Protein AF-A0A2V2UU53-F1 (afdb_monomer_lite)

Foldseek 3Di:
DDDDDDPDDDDDDDDDPDCCDPVSCLLVDVPDDQQADPDFDPLCVVLRVVLSVLVNVLSVVSNPDPCNVDPLNVVLSVVLVVLSVVLSVLRVVLSVCVVVVPPCNVVSSVVSVVSSVVSVVVNVVSVVVSVVVVVVCVVVVPPPDPCVVCQDVVNVVVDDDPDPPPDPPPPVVPPVPPPPD

Organism: Trypanosoma cruzi (NCBI:txid5693)

InterPro domains:
  IPR049448 ACAD9/ACADV-like, C-terminal domain [PF21343] (75-130)

pLDDT: mean 75.11, std 20.14, range [32.97, 96.31]

Structure (mmCIF, N/CA/C/O backbone):
data_AF-A0A2V2UU53-F1
#
_entry.id   AF-A0A2V2UU53-F1
#
loop_
_atom_site.group_PDB
_atom_site.id
_atom_site.type_symbol
_atom_site.label_atom_id
_atom_site.label_alt_id
_atom_site.label_comp_id
_atom_site.label_asym_id
_atom_site.label_entity_id
_atom_site.label_seq_id
_atom_site.pdbx_PDB_ins_code
_atom_site.Cartn_x
_atom_site.Cartn_y
_atom_site.Cartn_z
_atom_site.occupancy
_atom_site.B_iso_or_equiv
_atom_site.auth_seq_id
_atom_site.auth_comp_id
_atom_site.auth_asym_id
_atom_site.auth_atom_id
_atom_site.pdbx_PDB_model_num
ATOM 1 N N . MET A 1 1 ? 54.853 -18.417 -18.902 1.00 41.69 1 MET A N 1
ATOM 2 C CA . MET A 1 1 ? 54.800 -18.309 -17.431 1.00 41.69 1 MET A CA 1
ATOM 3 C C . MET A 1 1 ? 53.364 -18.024 -17.033 1.00 41.69 1 MET A C 1
ATOM 5 O O . MET A 1 1 ? 52.776 -17.090 -17.559 1.00 41.69 1 MET A O 1
ATOM 9 N N . ARG A 1 2 ? 52.781 -18.912 -16.225 1.00 42.16 2 ARG A N 1
ATOM 10 C CA . ARG A 1 2 ? 51.405 -18.853 -15.723 1.00 42.16 2 ARG A CA 1
ATOM 11 C C . ARG A 1 2 ? 51.424 -18.160 -14.366 1.00 42.16 2 ARG A C 1
ATOM 13 O O . ARG A 1 2 ? 52.177 -18.621 -13.519 1.00 42.16 2 ARG A O 1
ATOM 20 N N . HIS A 1 3 ? 50.537 -17.198 -14.132 1.00 41.31 3 HIS A N 1
ATOM 21 C CA . HIS A 1 3 ? 50.052 -16.903 -12.783 1.00 41.31 3 HIS A CA 1
ATOM 22 C C . HIS A 1 3 ? 48.532 -16.735 -12.829 1.00 41.31 3 HIS A C 1
ATOM 24 O O . HIS A 1 3 ? 47.998 -15.667 -13.100 1.00 41.31 3 HIS A O 1
ATOM 30 N N . PHE A 1 4 ? 47.864 -17.871 -12.625 1.00 43.47 4 PHE A N 1
ATOM 31 C CA . PHE A 1 4 ? 46.511 -17.974 -12.095 1.00 43.47 4 PHE A CA 1
ATOM 32 C C . PHE A 1 4 ? 46.582 -17.575 -10.615 1.00 43.47 4 PHE A C 1
ATOM 34 O O . PHE A 1 4 ? 47.332 -18.195 -9.861 1.00 43.47 4 PHE A O 1
ATOM 41 N N . THR A 1 5 ? 45.819 -16.576 -10.191 1.00 52.97 5 THR A N 1
ATOM 42 C CA . THR A 1 5 ? 45.565 -16.298 -8.772 1.00 52.97 5 THR A CA 1
ATOM 43 C C . THR A 1 5 ? 44.199 -16.879 -8.399 1.00 52.97 5 THR A C 1
ATOM 45 O O . THR A 1 5 ? 43.198 -16.501 -9.008 1.00 52.97 5 THR A O 1
ATOM 48 N N . PRO A 1 6 ? 44.118 -17.817 -7.438 1.00 53.81 6 PRO A N 1
ATOM 49 C CA . PRO A 1 6 ? 42.849 -18.379 -7.009 1.00 53.81 6 PRO A CA 1
ATOM 50 C C . PRO A 1 6 ? 42.209 -17.458 -5.966 1.00 53.81 6 PRO A C 1
ATOM 52 O O . PRO A 1 6 ? 42.793 -17.181 -4.920 1.00 53.81 6 PRO A O 1
ATOM 55 N N . LEU A 1 7 ? 40.985 -17.007 -6.231 1.00 49.09 7 LEU A N 1
ATOM 56 C CA . LEU A 1 7 ? 40.089 -16.511 -5.192 1.00 49.09 7 LEU A CA 1
ATOM 57 C C . LEU A 1 7 ? 39.381 -17.717 -4.575 1.00 49.09 7 LEU A C 1
ATOM 59 O O . LEU A 1 7 ? 38.366 -18.170 -5.100 1.00 49.09 7 LEU A O 1
ATOM 63 N N . LEU A 1 8 ? 39.906 -18.243 -3.465 1.00 47.25 8 LEU A N 1
ATOM 64 C CA . LEU A 1 8 ? 39.096 -19.075 -2.579 1.00 47.25 8 LEU A CA 1
ATOM 65 C C . LEU A 1 8 ? 39.553 -19.006 -1.114 1.00 47.25 8 LEU A C 1
ATOM 67 O O . LEU A 1 8 ? 40.643 -19.440 -0.769 1.00 47.25 8 LEU A O 1
ATOM 71 N N . MET A 1 9 ? 38.635 -18.465 -0.306 1.00 40.09 9 MET A N 1
ATOM 72 C CA . MET A 1 9 ? 38.350 -18.694 1.117 1.00 40.09 9 MET A CA 1
ATOM 73 C C . MET A 1 9 ? 39.485 -18.738 2.153 1.00 40.09 9 MET A C 1
ATOM 75 O O . MET A 1 9 ? 40.306 -19.645 2.165 1.00 40.09 9 MET A O 1
ATOM 79 N N . GLN A 1 10 ? 39.282 -17.974 3.232 1.00 40.12 10 GLN A N 1
ATOM 80 C CA . GLN A 1 10 ? 39.005 -18.631 4.515 1.00 40.12 10 GLN A CA 1
ATOM 81 C C . GLN A 1 10 ? 37.995 -17.842 5.372 1.00 40.12 10 GLN A C 1
ATOM 83 O O . GLN A 1 10 ? 37.948 -16.614 5.295 1.00 40.12 10 GLN A O 1
ATOM 88 N N . PRO A 1 11 ? 37.163 -18.550 6.160 1.00 51.88 11 PRO A N 1
ATOM 89 C CA . PRO A 1 11 ? 36.120 -17.990 7.005 1.00 51.88 11 PRO A CA 1
ATOM 90 C C . PRO A 1 11 ? 36.667 -17.701 8.406 1.00 51.88 11 PRO A C 1
ATOM 92 O O . PRO A 1 11 ? 37.380 -18.527 8.967 1.00 51.88 11 PRO A O 1
ATOM 95 N N . GLN A 1 12 ? 36.257 -16.594 9.023 1.00 39.84 12 GLN A N 1
ATOM 96 C CA . GLN A 1 12 ? 36.192 -16.529 10.482 1.00 39.84 12 GLN A CA 1
ATOM 97 C C . GLN A 1 12 ? 34.873 -15.909 10.926 1.00 39.84 12 GLN A C 1
ATOM 99 O O . GLN A 1 12 ? 34.667 -14.701 10.988 1.00 39.84 12 GLN A O 1
ATOM 104 N N . THR A 1 13 ? 33.965 -16.830 11.223 1.00 47.06 13 THR A N 1
ATOM 105 C CA . THR A 1 13 ? 32.919 -16.717 12.224 1.00 47.06 13 THR A CA 1
ATOM 106 C C . THR A 1 13 ? 33.476 -16.160 13.533 1.00 47.06 13 THR A C 1
ATOM 108 O O . THR A 1 13 ? 34.161 -16.861 14.271 1.00 47.06 13 THR A O 1
ATOM 111 N N . HIS A 1 14 ? 33.091 -14.933 13.854 1.00 32.97 14 HIS A N 1
ATOM 112 C CA . HIS A 1 14 ? 32.821 -14.525 15.227 1.00 32.97 14 HIS A CA 1
ATOM 113 C C . HIS A 1 14 ? 31.611 -13.588 15.198 1.00 32.97 14 HIS A C 1
ATOM 115 O O . HIS A 1 14 ? 31.727 -12.369 15.213 1.00 32.97 14 HIS A O 1
ATOM 121 N N . MET A 1 15 ? 30.420 -14.181 15.093 1.00 33.38 15 MET A N 1
ATOM 122 C CA . MET A 1 15 ? 29.181 -13.493 15.444 1.00 33.38 15 MET A CA 1
ATOM 123 C C . MET A 1 15 ? 28.958 -13.712 16.942 1.00 33.38 15 MET A C 1
ATOM 125 O O . MET A 1 15 ? 28.648 -14.842 17.329 1.00 33.38 15 MET A O 1
ATOM 129 N N . PRO A 1 16 ? 29.108 -12.697 17.810 1.00 38.75 16 PRO A N 1
ATOM 130 C CA . PRO A 1 16 ? 28.477 -12.767 19.113 1.00 38.75 16 PRO A CA 1
ATOM 131 C C . PRO A 1 16 ? 26.957 -12.738 18.904 1.00 38.75 16 PRO A C 1
ATOM 133 O O . PRO A 1 16 ? 26.431 -12.024 18.047 1.00 38.75 16 PRO A O 1
ATOM 136 N N . ALA A 1 17 ? 26.266 -13.585 19.661 1.00 41.47 17 ALA A N 1
ATOM 137 C CA . ALA A 1 17 ? 24.825 -13.763 19.641 1.00 41.47 17 ALA A CA 1
ATOM 138 C C . ALA A 1 17 ? 24.080 -12.418 19.709 1.00 41.47 17 ALA A C 1
ATOM 140 O O . ALA A 1 17 ? 24.214 -11.672 20.676 1.00 41.47 17 ALA A O 1
ATOM 141 N N . GLY A 1 18 ? 23.280 -12.130 18.679 1.00 43.62 18 GLY A N 1
ATOM 142 C CA . GLY A 1 18 ? 22.432 -10.939 18.644 1.00 43.62 18 GLY A CA 1
ATOM 143 C C . GLY A 1 18 ? 22.201 -10.346 17.258 1.00 43.62 18 GLY A C 1
ATOM 144 O O . GLY A 1 18 ? 22.115 -9.129 17.141 1.00 43.62 18 GLY A O 1
ATOM 145 N N . VAL A 1 19 ? 22.094 -11.154 16.197 1.00 42.22 19 VAL A N 1
ATOM 146 C CA . VAL A 1 19 ? 21.681 -10.644 14.878 1.00 42.22 19 VAL A CA 1
ATOM 147 C C . VAL A 1 19 ? 20.175 -10.373 14.908 1.00 42.22 19 VAL A C 1
ATOM 149 O O . VAL A 1 19 ? 19.362 -11.129 14.383 1.00 42.22 19 VAL A O 1
ATOM 152 N N . GLN A 1 20 ? 19.785 -9.268 15.537 1.00 48.34 20 GLN A N 1
ATOM 153 C CA . GLN A 1 20 ? 18.582 -8.568 15.117 1.00 48.34 20 GLN A CA 1
ATOM 154 C C . GLN A 1 20 ? 18.918 -7.968 13.752 1.00 48.34 20 GLN A C 1
ATOM 156 O O . GLN A 1 20 ? 19.675 -7.005 13.659 1.00 48.34 20 GLN A O 1
ATOM 161 N N . GLY A 1 21 ? 18.435 -8.599 12.679 1.00 47.59 21 GLY A N 1
ATOM 162 C CA . GLY A 1 21 ? 18.700 -8.141 11.316 1.00 47.59 21 GLY A CA 1
ATOM 163 C C . GLY A 1 21 ? 18.315 -6.665 11.110 1.00 47.59 21 GLY A C 1
ATOM 164 O O . GLY A 1 21 ? 17.542 -6.114 11.896 1.00 47.59 21 GLY A O 1
ATOM 165 N N . PRO A 1 22 ? 18.780 -6.013 10.030 1.00 57.03 22 PRO A N 1
ATOM 166 C CA . PRO A 1 22 ? 18.468 -4.608 9.742 1.00 57.03 22 PRO A CA 1
ATOM 167 C C . PRO A 1 22 ? 16.962 -4.309 9.787 1.00 57.03 22 PRO A C 1
ATOM 169 O O . PRO A 1 22 ? 16.538 -3.260 10.263 1.00 57.03 22 PRO A O 1
ATOM 172 N N . LEU A 1 23 ? 16.149 -5.285 9.371 1.00 55.72 23 LEU A N 1
ATOM 173 C CA . LEU A 1 23 ? 14.691 -5.233 9.408 1.00 55.72 23 LEU A CA 1
ATOM 174 C C . LEU A 1 23 ? 14.132 -5.327 10.839 1.00 55.72 23 LEU A C 1
ATOM 176 O O . LEU A 1 23 ? 13.176 -4.634 11.167 1.00 55.72 23 LEU A O 1
ATOM 180 N N . ALA A 1 24 ? 14.761 -6.111 11.718 1.00 54.34 24 ALA A N 1
ATOM 181 C CA . ALA A 1 24 ? 14.425 -6.144 13.138 1.00 54.34 24 ALA A CA 1
ATOM 182 C C . ALA A 1 24 ? 14.804 -4.825 13.828 1.00 54.34 24 ALA A C 1
ATOM 184 O O . ALA A 1 24 ? 13.994 -4.305 14.580 1.00 54.34 24 ALA A O 1
ATOM 185 N N . SER A 1 25 ? 15.955 -4.224 13.505 1.00 53.97 25 SER A N 1
ATOM 186 C CA . SER A 1 25 ? 16.343 -2.889 13.999 1.00 53.97 25 SER A CA 1
ATOM 187 C C . SER A 1 25 ? 15.371 -1.787 13.534 1.00 53.97 25 SER A C 1
ATOM 189 O O . SER A 1 25 ? 14.947 -0.949 14.332 1.00 53.97 25 SER A O 1
ATOM 191 N N . LEU A 1 26 ? 14.909 -1.844 12.277 1.00 58.97 26 LEU A N 1
ATOM 192 C CA . LEU A 1 26 ? 13.847 -0.972 11.749 1.00 58.97 26 LEU A CA 1
ATOM 193 C C . LEU A 1 26 ? 12.488 -1.206 12.428 1.00 58.97 26 LEU A C 1
ATOM 195 O O . LEU A 1 26 ? 11.754 -0.253 12.668 1.00 58.97 26 LEU A O 1
ATOM 199 N N . LEU A 1 27 ? 12.138 -2.444 12.778 1.00 57.06 27 LEU A N 1
ATOM 200 C CA . LEU A 1 27 ? 10.886 -2.761 13.480 1.00 57.06 27 LEU A CA 1
ATOM 201 C C . LEU A 1 27 ? 10.945 -2.489 14.996 1.00 57.06 27 LEU A C 1
ATOM 203 O O . LEU A 1 27 ? 9.903 -2.247 15.610 1.00 57.06 27 LEU A O 1
ATOM 207 N N . LEU A 1 28 ? 12.138 -2.502 15.598 1.00 55.25 28 LEU A N 1
ATOM 208 C CA . LEU A 1 28 ? 12.378 -2.360 17.042 1.00 55.25 28 LEU A CA 1
ATOM 209 C C . LEU A 1 28 ? 12.758 -0.934 17.476 1.00 55.25 28 LEU A C 1
ATOM 211 O O . LEU A 1 28 ? 13.091 -0.719 18.637 1.00 55.25 28 LEU A O 1
ATOM 215 N N . GLY A 1 29 ? 12.638 0.058 16.589 1.00 48.28 29 GLY A N 1
ATOM 216 C CA . GLY A 1 29 ? 12.775 1.470 16.961 1.00 48.28 29 GLY A CA 1
ATOM 217 C C . GLY A 1 29 ? 14.169 2.064 16.761 1.00 48.28 29 GLY A C 1
ATOM 218 O O . GLY A 1 29 ? 14.502 3.063 17.398 1.00 48.28 29 GLY A O 1
ATOM 219 N N . GLY A 1 30 ? 14.971 1.509 15.847 1.00 50.91 30 GLY A N 1
ATOM 220 C CA . GLY A 1 30 ? 16.138 2.197 15.305 1.00 50.91 30 GLY A CA 1
ATOM 221 C C . GLY A 1 30 ? 15.714 3.517 14.657 1.00 50.91 30 GLY A C 1
ATOM 222 O O . GLY A 1 30 ? 15.089 3.540 13.596 1.00 50.91 30 GLY A O 1
ATOM 223 N N . LYS A 1 31 ? 16.019 4.633 15.325 1.00 47.38 31 LYS A N 1
ATOM 224 C CA . LYS A 1 31 ? 15.796 5.999 14.839 1.00 47.38 31 LYS A CA 1
ATOM 225 C C . LYS A 1 31 ? 16.534 6.168 13.500 1.00 47.38 31 LYS A C 1
ATOM 227 O O . LYS A 1 31 ? 17.749 6.315 13.490 1.00 47.38 31 LYS A O 1
ATOM 232 N N . GLY A 1 32 ? 15.807 6.155 12.382 1.00 50.06 32 GLY A N 1
ATOM 233 C CA . GLY A 1 32 ? 16.325 6.636 11.095 1.00 50.06 32 GLY A CA 1
ATOM 234 C C . GLY A 1 32 ? 16.850 5.592 10.105 1.00 50.06 32 GLY A C 1
ATOM 235 O O . GLY A 1 32 ? 17.776 5.893 9.359 1.00 50.06 32 GLY A O 1
ATOM 236 N N . GLY A 1 33 ? 16.262 4.396 10.033 1.00 56.00 33 GLY A N 1
ATOM 237 C CA . GLY A 1 33 ? 16.462 3.549 8.854 1.00 56.00 33 GLY A CA 1
ATOM 238 C C . GLY A 1 33 ? 15.811 4.193 7.627 1.00 56.00 33 GLY A C 1
ATOM 239 O O . GLY A 1 33 ? 14.589 4.166 7.507 1.00 56.00 33 GLY A O 1
ATOM 240 N N . ASN A 1 34 ? 16.604 4.798 6.738 1.00 65.69 34 ASN A N 1
ATOM 241 C CA . ASN A 1 34 ? 16.100 5.235 5.439 1.00 65.69 34 ASN A CA 1
ATOM 242 C C . ASN A 1 34 ? 15.774 3.981 4.616 1.00 65.69 34 ASN A C 1
ATOM 244 O O . ASN A 1 34 ? 16.647 3.136 4.410 1.00 65.69 34 ASN A O 1
ATOM 248 N N . VAL A 1 35 ? 14.518 3.827 4.198 1.00 74.19 35 VAL A N 1
ATOM 249 C CA . VAL A 1 35 ? 14.134 2.732 3.306 1.00 74.19 35 VAL A CA 1
ATOM 250 C C . VAL A 1 35 ? 14.557 3.148 1.908 1.00 74.19 35 VAL A C 1
ATOM 252 O O . VAL A 1 35 ? 14.084 4.159 1.411 1.00 74.19 35 VAL A O 1
ATOM 255 N N . ASN A 1 36 ? 15.458 2.384 1.302 1.00 80.56 36 ASN A N 1
ATOM 256 C CA . ASN A 1 36 ? 15.929 2.625 -0.054 1.00 80.56 36 ASN A CA 1
ATOM 257 C C . ASN A 1 36 ? 15.845 1.318 -0.842 1.00 80.56 36 ASN A C 1
ATOM 259 O O . ASN A 1 36 ? 16.354 0.287 -0.391 1.00 80.56 36 ASN A O 1
ATOM 263 N N . LEU A 1 37 ? 15.194 1.353 -1.998 1.00 80.19 37 LEU A N 1
ATOM 264 C CA . LEU A 1 37 ? 15.196 0.256 -2.951 1.00 80.19 37 LEU A CA 1
ATOM 265 C C . LEU A 1 37 ? 16.560 0.240 -3.638 1.00 80.19 37 LEU A C 1
ATOM 267 O O . LEU A 1 37 ? 17.026 1.236 -4.187 1.00 80.19 37 LEU A O 1
ATOM 271 N N . ALA A 1 38 ? 17.230 -0.908 -3.606 1.00 78.00 38 ALA A N 1
ATOM 272 C CA . ALA A 1 38 ? 18.524 -1.049 -4.254 1.00 78.00 38 ALA A CA 1
ATOM 273 C C . ALA A 1 38 ? 18.373 -0.864 -5.773 1.00 78.00 38 ALA A C 1
ATOM 275 O O . ALA A 1 38 ? 17.687 -1.656 -6.415 1.00 78.00 38 ALA A O 1
ATOM 276 N N . ALA A 1 39 ? 19.021 0.174 -6.310 1.00 71.25 39 ALA A N 1
ATOM 277 C CA . ALA A 1 39 ? 19.259 0.427 -7.734 1.00 71.25 39 ALA A CA 1
ATOM 278 C C . ALA A 1 39 ? 18.041 0.267 -8.681 1.00 71.25 39 ALA A C 1
ATOM 280 O O . ALA A 1 39 ? 18.090 -0.546 -9.606 1.00 71.25 39 ALA A O 1
ATOM 281 N N . PRO A 1 40 ? 16.956 1.051 -8.521 1.00 82.12 40 PRO A N 1
ATOM 282 C CA . PRO A 1 40 ? 15.906 1.119 -9.536 1.00 82.12 40 PRO A CA 1
ATOM 283 C C . PRO A 1 40 ? 16.438 1.749 -10.836 1.00 82.12 40 PRO A C 1
ATOM 285 O O . PRO A 1 40 ? 17.228 2.698 -10.794 1.00 82.12 40 PRO A O 1
ATOM 288 N N . HIS A 1 41 ? 15.962 1.273 -11.995 1.00 89.75 41 HIS A N 1
ATOM 289 C CA . HIS A 1 41 ? 16.276 1.891 -13.292 1.00 89.75 41 HIS A CA 1
ATOM 290 C C . HIS A 1 41 ? 15.902 3.387 -13.290 1.00 89.75 41 HIS A C 1
ATOM 292 O O . HIS A 1 41 ? 14.923 3.783 -12.650 1.00 89.75 41 HIS A O 1
ATOM 298 N N . ALA A 1 42 ? 16.633 4.232 -14.033 1.00 88.31 42 ALA A N 1
ATOM 299 C CA . ALA A 1 42 ? 16.448 5.691 -14.027 1.00 88.31 42 ALA A CA 1
ATOM 300 C C . ALA A 1 42 ? 14.982 6.117 -14.257 1.00 88.31 42 ALA A C 1
ATOM 302 O O . ALA A 1 42 ? 14.458 6.972 -13.540 1.00 88.31 42 ALA A O 1
ATOM 303 N N . ASN A 1 43 ? 14.295 5.438 -15.179 1.00 88.81 43 ASN A N 1
ATOM 304 C CA . ASN A 1 43 ? 12.894 5.699 -15.537 1.00 88.81 43 ASN A CA 1
ATOM 305 C C . ASN A 1 43 ? 11.874 5.298 -14.451 1.00 88.81 43 ASN A C 1
ATOM 307 O O . ASN A 1 43 ? 10.705 5.680 -14.529 1.00 88.81 43 ASN A O 1
ATOM 311 N N . LEU A 1 44 ? 12.290 4.526 -13.443 1.00 90.44 44 LEU A N 1
ATOM 312 C CA . LEU A 1 44 ? 11.452 4.045 -12.340 1.00 90.44 44 LEU A CA 1
ATOM 313 C C . LEU A 1 44 ? 11.756 4.743 -11.008 1.00 90.44 44 LEU A C 1
ATOM 315 O O . LEU A 1 44 ? 11.101 4.456 -10.009 1.00 90.44 44 LEU A O 1
ATOM 319 N N . ARG A 1 45 ? 12.703 5.693 -10.977 1.00 89.44 45 ARG A N 1
ATOM 320 C CA . ARG A 1 45 ? 13.125 6.383 -9.744 1.00 89.44 45 ARG A CA 1
ATOM 321 C C . ARG A 1 45 ? 11.976 7.051 -8.997 1.00 89.44 45 ARG A C 1
ATOM 323 O O . ARG A 1 45 ? 11.934 6.995 -7.775 1.00 89.44 45 ARG A O 1
ATOM 330 N N . VAL A 1 46 ? 11.040 7.662 -9.722 1.00 88.75 46 VAL A N 1
ATOM 331 C CA . VAL A 1 46 ? 9.873 8.319 -9.115 1.00 88.75 46 VAL A CA 1
ATOM 332 C C . VAL A 1 46 ? 8.971 7.287 -8.435 1.00 88.75 46 VAL A C 1
ATOM 334 O O . VAL A 1 46 ? 8.626 7.447 -7.267 1.00 88.75 46 VAL A O 1
ATOM 337 N N . SER A 1 47 ? 8.642 6.195 -9.130 1.00 90.56 47 SER A N 1
ATOM 338 C CA . SER A 1 47 ? 7.834 5.099 -8.581 1.00 90.56 47 SER A CA 1
ATOM 339 C C . SER A 1 47 ? 8.508 4.436 -7.376 1.00 90.56 47 SER A C 1
ATOM 341 O O . SER A 1 47 ? 7.840 4.160 -6.381 1.00 90.56 47 SER A O 1
ATOM 343 N N . ALA A 1 48 ? 9.828 4.239 -7.432 1.00 90.75 48 ALA A N 1
ATOM 344 C CA . ALA A 1 48 ? 10.614 3.700 -6.326 1.00 90.75 48 ALA A CA 1
ATOM 345 C C . ALA A 1 48 ? 10.593 4.623 -5.095 1.00 90.75 48 ALA A C 1
ATOM 347 O O . ALA A 1 48 ? 10.307 4.157 -3.996 1.00 90.75 48 ALA A O 1
ATOM 348 N N . ALA A 1 49 ? 10.778 5.935 -5.275 1.00 89.88 49 ALA A N 1
ATOM 349 C CA . ALA A 1 49 ? 10.741 6.899 -4.174 1.00 89.88 49 ALA A CA 1
ATOM 350 C C . ALA A 1 49 ? 9.369 6.950 -3.473 1.00 89.88 49 ALA A C 1
ATOM 352 O O . ALA A 1 49 ? 9.285 7.045 -2.246 1.00 89.88 49 ALA A O 1
ATOM 353 N N . PHE A 1 50 ? 8.271 6.856 -4.233 1.00 89.62 50 PHE A N 1
ATOM 354 C CA . PHE A 1 50 ? 6.935 6.735 -3.641 1.00 89.62 50 PHE A CA 1
ATOM 355 C C . PHE A 1 50 ? 6.778 5.434 -2.851 1.00 89.62 50 PHE A C 1
ATOM 357 O O . PHE A 1 50 ? 6.230 5.447 -1.749 1.00 89.62 50 PHE A O 1
ATOM 364 N N . LEU A 1 51 ? 7.296 4.324 -3.378 1.00 90.75 51 LEU A N 1
ATOM 365 C CA . LEU A 1 51 ? 7.231 3.029 -2.714 1.00 90.75 51 LEU A CA 1
ATOM 366 C C . LEU A 1 51 ? 8.038 3.006 -1.405 1.00 90.75 51 LEU A C 1
ATOM 368 O O . LEU A 1 51 ? 7.548 2.511 -0.394 1.00 90.75 51 LEU A O 1
ATOM 372 N N . GLU A 1 52 ? 9.230 3.600 -1.385 1.00 90.62 52 GLU A N 1
ATOM 373 C CA . GLU A 1 52 ? 10.052 3.775 -0.178 1.00 90.62 52 GLU A CA 1
ATOM 374 C C . GLU A 1 52 ? 9.322 4.571 0.905 1.00 90.62 52 GLU A C 1
ATOM 376 O O . GLU A 1 52 ? 9.275 4.157 2.068 1.00 90.62 52 GLU A O 1
ATOM 381 N N . LYS A 1 53 ? 8.687 5.683 0.514 1.00 89.69 53 LYS A N 1
ATOM 382 C CA . LYS A 1 53 ? 7.861 6.495 1.414 1.00 89.69 53 LYS A CA 1
ATOM 383 C C . LYS A 1 53 ? 6.693 5.688 1.983 1.00 89.69 53 LYS A C 1
ATOM 385 O O . LYS A 1 53 ? 6.418 5.781 3.180 1.00 89.69 53 LYS A O 1
ATOM 390 N N . ASP A 1 54 ? 6.032 4.881 1.157 1.00 89.88 54 ASP A N 1
ATOM 391 C CA . ASP A 1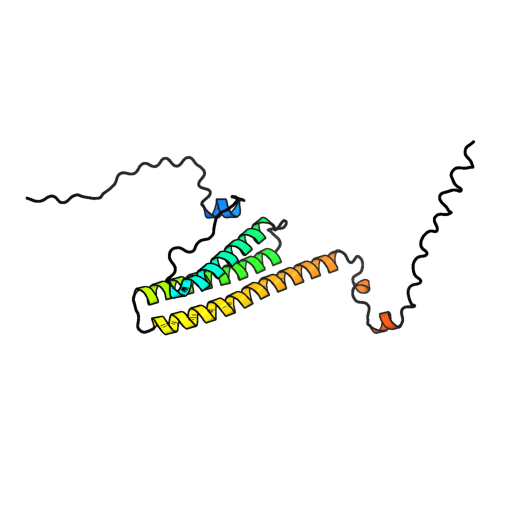 54 ? 4.910 4.043 1.583 1.00 89.88 54 ASP A CA 1
ATOM 392 C C . ASP A 1 54 ? 5.347 2.931 2.550 1.00 89.88 54 ASP A C 1
ATOM 394 O O . ASP A 1 54 ? 4.627 2.638 3.510 1.00 89.88 54 ASP A O 1
ATOM 398 N N . ILE A 1 55 ? 6.528 2.337 2.340 1.00 90.44 55 ILE A N 1
ATOM 399 C CA . ILE A 1 55 ? 7.121 1.359 3.264 1.00 90.44 55 ILE A CA 1
ATOM 400 C C . ILE A 1 55 ? 7.450 2.039 4.596 1.00 90.44 55 ILE A C 1
ATOM 402 O O . ILE A 1 55 ? 7.071 1.533 5.654 1.00 90.44 55 ILE A O 1
ATOM 406 N N . ALA A 1 56 ? 8.106 3.202 4.566 1.00 89.00 56 ALA A N 1
ATOM 407 C CA . ALA A 1 56 ? 8.435 3.957 5.773 1.00 89.00 56 ALA A CA 1
ATOM 408 C C . ALA A 1 56 ? 7.172 4.332 6.569 1.00 89.00 56 ALA A C 1
ATOM 410 O O . ALA A 1 56 ? 7.121 4.136 7.785 1.00 89.00 56 ALA A O 1
ATOM 411 N N . ALA A 1 57 ? 6.119 4.788 5.882 1.00 88.38 57 ALA A N 1
ATOM 412 C CA . ALA A 1 57 ? 4.834 5.106 6.497 1.00 88.38 57 ALA A CA 1
ATOM 413 C C . ALA A 1 57 ? 4.173 3.874 7.142 1.00 88.38 57 ALA A C 1
ATOM 415 O O . ALA A 1 57 ? 3.646 3.966 8.254 1.00 88.38 57 ALA A O 1
ATOM 416 N N . MET A 1 58 ? 4.227 2.708 6.488 1.00 89.81 58 MET A N 1
ATOM 417 C CA . MET A 1 58 ? 3.717 1.458 7.058 1.00 89.81 58 MET A CA 1
ATOM 418 C C . MET A 1 58 ? 4.488 1.061 8.321 1.00 89.81 58 MET A C 1
ATOM 420 O O . MET A 1 58 ? 3.876 0.771 9.350 1.00 89.81 58 MET A O 1
ATOM 424 N N . LEU A 1 59 ? 5.822 1.078 8.270 1.00 88.62 59 LEU A N 1
ATOM 425 C CA . LEU A 1 59 ? 6.670 0.730 9.412 1.00 88.62 59 LEU A CA 1
ATOM 426 C C . LEU A 1 59 ? 6.422 1.669 10.596 1.00 88.62 59 LEU A C 1
ATOM 428 O O . LEU A 1 59 ? 6.271 1.208 11.728 1.00 88.62 59 LEU A O 1
ATOM 432 N N . GLN A 1 60 ? 6.284 2.970 10.335 1.00 87.31 60 GLN A N 1
ATOM 433 C CA . GLN A 1 60 ? 5.934 3.952 11.356 1.00 87.31 60 GLN A CA 1
ATOM 434 C C . GLN A 1 60 ? 4.576 3.640 12.005 1.00 87.31 60 GLN A C 1
ATOM 436 O O . GLN A 1 60 ? 4.454 3.674 13.231 1.00 87.31 60 GLN A O 1
ATOM 441 N N . ARG A 1 61 ? 3.558 3.277 11.214 1.00 87.56 61 ARG A N 1
ATOM 442 C CA . ARG A 1 61 ? 2.238 2.878 11.736 1.00 87.56 61 ARG A CA 1
ATOM 443 C C . ARG A 1 61 ? 2.321 1.616 12.598 1.00 87.56 61 ARG A C 1
ATOM 445 O O . ARG A 1 61 ? 1.709 1.569 13.664 1.00 87.56 61 ARG A O 1
ATOM 452 N N . ILE A 1 62 ? 3.120 0.625 12.193 1.00 89.88 62 ILE A N 1
ATOM 453 C CA . ILE A 1 62 ? 3.362 -0.596 12.981 1.00 89.88 62 ILE A CA 1
ATOM 454 C C . ILE A 1 62 ? 4.011 -0.273 14.330 1.00 89.88 62 ILE A C 1
ATOM 456 O O . ILE A 1 62 ? 3.613 -0.821 15.362 1.00 89.88 62 ILE A O 1
ATOM 460 N N . GLN A 1 63 ? 4.978 0.643 14.345 1.00 86.88 63 GLN A N 1
ATOM 461 C CA . GLN A 1 63 ? 5.632 1.072 15.578 1.00 86.88 63 GLN A CA 1
ATOM 462 C C . GLN A 1 63 ? 4.672 1.809 16.521 1.00 86.88 63 GLN A C 1
ATOM 464 O O . GLN A 1 63 ? 4.673 1.537 17.720 1.00 86.88 63 GLN A O 1
ATOM 469 N N . GLN A 1 64 ? 3.839 2.709 15.988 1.00 87.50 64 GLN A N 1
ATOM 470 C CA . GLN A 1 64 ? 2.911 3.535 16.771 1.00 87.50 64 GLN A CA 1
ATOM 471 C C . GLN A 1 64 ? 1.693 2.761 17.305 1.00 87.50 64 GLN A C 1
ATOM 473 O O . GLN A 1 64 ? 1.043 3.204 18.258 1.00 87.50 64 GLN A O 1
ATOM 478 N N . GLN A 1 65 ? 1.368 1.606 16.720 1.00 87.62 65 GLN A N 1
ATOM 479 C CA . GLN A 1 65 ? 0.197 0.832 17.114 1.00 87.62 65 GLN A CA 1
ATOM 480 C C . GLN A 1 65 ? 0.385 0.154 18.479 1.00 87.62 65 GLN A C 1
ATOM 482 O O . GLN A 1 65 ? 1.185 -0.768 18.643 1.00 87.62 65 GLN A O 1
ATOM 487 N N . LYS A 1 66 ? -0.441 0.555 19.456 1.00 86.50 66 LYS A N 1
ATOM 488 C CA . LYS A 1 66 ? -0.423 0.002 20.824 1.00 86.50 66 LYS A CA 1
ATOM 489 C C . LYS A 1 66 ? -0.961 -1.432 20.902 1.00 86.50 66 LYS A C 1
ATOM 491 O O . LYS A 1 66 ? -0.411 -2.261 21.616 1.00 86.50 66 LYS A O 1
ATOM 496 N N . LYS A 1 67 ? -2.047 -1.734 20.179 1.00 87.19 67 LYS A N 1
ATOM 497 C CA . LYS A 1 67 ? -2.683 -3.064 20.153 1.00 87.19 67 LYS A CA 1
ATOM 498 C C . LYS A 1 67 ? -2.289 -3.811 18.881 1.00 87.19 67 LYS A C 1
ATOM 500 O O . LYS A 1 67 ? -3.050 -3.841 17.918 1.00 87.19 67 LYS A O 1
ATOM 505 N N . ARG A 1 68 ? -1.086 -4.391 18.874 1.00 83.69 68 ARG A N 1
ATOM 506 C CA . ARG A 1 68 ? -0.544 -5.114 17.705 1.00 83.69 68 ARG A CA 1
ATOM 507 C C . ARG A 1 68 ? -1.299 -6.404 17.371 1.00 83.69 68 ARG A C 1
ATOM 509 O O . ARG A 1 68 ? -1.283 -6.820 16.224 1.00 83.69 68 ARG A O 1
ATOM 516 N N . ALA A 1 69 ? -1.987 -6.992 18.349 1.00 88.69 69 ALA A N 1
ATOM 517 C CA . ALA A 1 69 ? -2.801 -8.195 18.175 1.00 88.69 69 ALA A CA 1
ATOM 518 C C . ALA A 1 69 ? -4.261 -7.910 17.762 1.00 88.69 69 ALA A C 1
ATOM 520 O O . ALA A 1 69 ? -5.067 -8.834 17.738 1.00 88.69 69 ALA A O 1
ATOM 521 N N . ASP A 1 70 ? -4.640 -6.655 17.476 1.00 89.56 70 ASP A N 1
ATOM 522 C CA . ASP A 1 70 ? -5.989 -6.354 16.974 1.00 89.56 70 ASP A CA 1
ATOM 523 C C . ASP A 1 70 ? -6.187 -6.989 15.583 1.00 89.56 70 ASP A C 1
ATOM 525 O O . ASP A 1 70 ? -5.470 -6.612 14.652 1.00 89.56 70 ASP A O 1
ATOM 529 N N . PRO A 1 71 ? -7.159 -7.903 15.398 1.00 90.44 71 PRO A N 1
ATOM 530 C CA . PRO A 1 71 ? -7.343 -8.610 14.133 1.00 90.44 71 PRO A CA 1
ATOM 531 C C . PRO A 1 71 ? -7.549 -7.691 12.923 1.00 90.44 71 PRO A C 1
ATOM 533 O O . PRO A 1 71 ? -7.050 -7.997 11.844 1.00 90.44 71 PRO A O 1
ATOM 536 N N . LEU A 1 72 ? -8.225 -6.542 13.082 1.00 91.06 72 LEU A N 1
ATOM 537 C CA . LEU A 1 72 ? -8.396 -5.603 11.958 1.00 91.06 72 LEU A CA 1
ATOM 538 C C . LEU A 1 72 ? -7.091 -4.937 11.571 1.00 91.06 72 LEU A C 1
ATOM 540 O O . LEU A 1 72 ? -6.840 -4.718 10.392 1.00 91.06 72 LEU A O 1
ATOM 544 N N . PHE A 1 73 ? -6.279 -4.599 12.569 1.00 92.88 73 PHE A N 1
ATOM 545 C CA . PHE A 1 73 ? -4.973 -4.017 12.323 1.00 92.88 73 PHE A CA 1
ATOM 546 C C . PHE A 1 73 ? -4.068 -5.022 11.609 1.00 92.88 73 PHE A C 1
ATOM 548 O O . PHE A 1 73 ? -3.457 -4.677 10.602 1.00 92.88 73 PHE A O 1
ATOM 555 N N . VAL A 1 74 ? -4.033 -6.272 12.083 1.00 93.81 74 VAL A N 1
ATOM 556 C CA . VAL A 1 74 ? -3.246 -7.343 11.455 1.00 93.81 74 VAL A CA 1
ATOM 557 C C . VAL A 1 74 ? -3.686 -7.562 10.008 1.00 93.81 74 VAL A C 1
ATOM 559 O O . VAL A 1 74 ? -2.841 -7.594 9.117 1.00 93.81 74 VAL A O 1
ATOM 562 N N . MET A 1 75 ? -4.995 -7.648 9.757 1.00 94.56 75 MET A N 1
ATOM 563 C CA . MET A 1 75 ? -5.537 -7.842 8.412 1.00 94.56 75 MET A CA 1
ATOM 564 C C . MET A 1 75 ? -5.192 -6.675 7.476 1.00 94.56 75 MET A C 1
ATOM 566 O O . MET A 1 75 ? -4.701 -6.904 6.373 1.00 94.56 75 MET A O 1
ATOM 570 N N . ALA A 1 76 ? -5.386 -5.433 7.927 1.00 94.88 76 ALA A N 1
ATOM 571 C CA . ALA A 1 76 ? -5.098 -4.247 7.127 1.00 94.88 76 ALA A CA 1
ATOM 572 C C . ALA A 1 76 ? -3.605 -4.125 6.791 1.00 94.88 76 ALA A C 1
ATOM 574 O O . ALA A 1 76 ? -3.246 -3.876 5.642 1.00 94.88 76 ALA A O 1
ATOM 575 N N . ILE A 1 77 ? -2.719 -4.354 7.766 1.00 95.06 77 ILE A N 1
ATOM 576 C CA . ILE A 1 77 ? -1.270 -4.326 7.531 1.00 95.06 77 ILE A CA 1
ATOM 577 C C . ILE A 1 77 ? -0.830 -5.472 6.618 1.00 95.06 77 ILE A C 1
ATOM 579 O O . ILE A 1 77 ? 0.019 -5.252 5.760 1.00 95.06 77 ILE A O 1
ATOM 583 N N . ALA A 1 78 ? -1.410 -6.668 6.746 1.00 95.25 78 ALA A N 1
ATOM 584 C CA . ALA A 1 78 ? -1.093 -7.787 5.860 1.00 95.25 78 ALA A CA 1
ATOM 585 C C . ALA A 1 78 ? -1.478 -7.490 4.401 1.00 95.25 78 ALA A C 1
ATOM 587 O O . ALA A 1 78 ? -0.669 -7.704 3.499 1.00 95.25 78 ALA A O 1
ATOM 588 N N . GLN A 1 79 ? -2.673 -6.939 4.166 1.00 95.56 79 GLN A N 1
ATOM 589 C CA . GLN A 1 79 ? -3.112 -6.517 2.831 1.00 95.56 79 GLN A CA 1
ATOM 590 C C . GLN A 1 79 ? -2.234 -5.388 2.276 1.00 95.56 79 GLN A C 1
ATOM 592 O O . GLN A 1 79 ? -1.804 -5.438 1.126 1.00 95.56 79 GLN A O 1
ATOM 597 N N . TYR A 1 80 ? -1.909 -4.397 3.108 1.00 96.06 80 TYR A N 1
ATOM 598 C CA . TYR A 1 80 ? -1.022 -3.302 2.723 1.00 96.06 80 TYR A CA 1
ATOM 599 C C . TYR A 1 80 ? 0.377 -3.815 2.348 1.00 96.06 80 TYR A C 1
ATOM 601 O O . TYR A 1 80 ? 0.938 -3.407 1.331 1.00 96.06 80 TYR A O 1
ATOM 609 N N . ALA A 1 81 ? 0.934 -4.737 3.136 1.00 94.62 81 ALA A N 1
ATOM 610 C CA . ALA A 1 81 ? 2.226 -5.355 2.863 1.00 94.62 81 ALA A CA 1
ATOM 611 C C . ALA A 1 81 ? 2.201 -6.173 1.565 1.00 94.62 81 ALA A C 1
ATOM 613 O O . ALA A 1 81 ? 3.145 -6.090 0.783 1.00 94.62 81 ALA A O 1
ATOM 614 N N . ALA A 1 82 ? 1.118 -6.906 1.294 1.00 96.31 82 ALA A N 1
ATOM 615 C CA . ALA A 1 82 ? 0.953 -7.634 0.037 1.00 96.31 82 ALA A CA 1
ATOM 616 C C . ALA A 1 82 ? 1.014 -6.693 -1.182 1.00 96.31 82 ALA A C 1
ATOM 618 O O . ALA A 1 82 ? 1.735 -6.976 -2.138 1.00 96.31 82 ALA A O 1
ATOM 619 N N . GLU A 1 83 ? 0.349 -5.535 -1.120 1.00 96.00 83 GLU A N 1
ATOM 620 C CA . GLU A 1 83 ? 0.427 -4.506 -2.169 1.00 96.00 83 GLU A CA 1
ATOM 621 C C . GLU A 1 83 ? 1.847 -3.928 -2.327 1.00 96.00 83 GLU A C 1
ATOM 623 O O . GLU A 1 83 ? 2.301 -3.689 -3.447 1.00 96.00 83 GLU A O 1
ATOM 628 N N . LEU A 1 84 ? 2.581 -3.721 -1.226 1.00 94.56 84 LEU A N 1
ATOM 629 C CA . LEU A 1 84 ? 3.976 -3.264 -1.280 1.00 94.56 84 LEU A CA 1
ATOM 630 C C . LEU A 1 84 ? 4.906 -4.295 -1.930 1.00 94.56 84 LEU A C 1
ATOM 632 O O . LEU A 1 84 ? 5.759 -3.923 -2.740 1.00 94.56 84 LEU A O 1
ATOM 636 N N . PHE A 1 85 ? 4.748 -5.580 -1.601 1.00 94.56 85 PHE A N 1
ATOM 637 C CA . PHE A 1 85 ? 5.539 -6.649 -2.210 1.00 94.56 85 PHE A CA 1
ATOM 638 C C . PHE A 1 85 ? 5.219 -6.807 -3.694 1.00 94.56 85 PHE A C 1
ATOM 640 O O . PHE A 1 85 ? 6.143 -6.929 -4.497 1.00 94.56 85 PHE A O 1
ATOM 647 N N . ALA A 1 86 ? 3.941 -6.726 -4.073 1.00 95.50 86 ALA A N 1
ATOM 648 C CA . ALA A 1 86 ? 3.533 -6.754 -5.473 1.00 95.50 86 ALA A CA 1
ATOM 649 C C . ALA A 1 86 ? 4.168 -5.599 -6.265 1.00 95.50 86 ALA A C 1
ATOM 651 O O . ALA A 1 86 ? 4.769 -5.829 -7.312 1.00 95.50 86 ALA A O 1
ATOM 652 N N . ASN A 1 87 ? 4.126 -4.372 -5.736 1.00 95.00 87 ASN A N 1
ATOM 653 C CA . ASN A 1 87 ? 4.784 -3.229 -6.373 1.00 95.00 87 ASN A CA 1
ATOM 654 C C . ASN A 1 87 ? 6.294 -3.394 -6.480 1.00 95.00 87 ASN A C 1
ATOM 656 O O . ASN A 1 87 ? 6.859 -3.157 -7.543 1.00 95.00 87 ASN A O 1
ATOM 660 N N . THR A 1 88 ? 6.944 -3.824 -5.400 1.00 93.94 88 THR A N 1
ATOM 661 C CA . THR A 1 88 ? 8.390 -4.069 -5.396 1.00 93.94 88 THR A CA 1
ATOM 662 C C . THR A 1 88 ? 8.770 -5.078 -6.481 1.00 93.94 88 THR A C 1
ATOM 664 O O . THR A 1 88 ? 9.699 -4.840 -7.250 1.00 93.94 88 THR A O 1
ATOM 667 N N . ALA A 1 89 ? 8.015 -6.173 -6.600 1.00 94.75 89 ALA A N 1
ATOM 668 C CA . ALA A 1 89 ? 8.254 -7.201 -7.607 1.00 94.75 89 ALA A CA 1
ATOM 669 C C . ALA A 1 89 ? 8.106 -6.664 -9.040 1.00 94.75 89 ALA A C 1
ATOM 671 O O . ALA A 1 89 ? 8.964 -6.928 -9.882 1.00 94.75 89 ALA A O 1
ATOM 672 N N . VAL A 1 90 ? 7.056 -5.883 -9.316 1.00 94.62 90 VAL A N 1
ATOM 673 C CA . VAL A 1 90 ? 6.839 -5.281 -10.642 1.00 94.62 90 VAL A CA 1
ATOM 674 C C . VAL A 1 90 ? 7.945 -4.273 -10.969 1.00 94.62 90 VAL A C 1
ATOM 676 O O . VAL A 1 90 ? 8.510 -4.331 -12.057 1.00 94.62 90 VAL A O 1
ATOM 679 N N . VAL A 1 91 ? 8.331 -3.413 -10.021 1.00 94.38 91 VAL A N 1
ATOM 680 C CA . VAL A 1 91 ? 9.427 -2.448 -10.208 1.00 94.38 91 VAL A CA 1
ATOM 681 C C . VAL A 1 91 ? 10.739 -3.155 -10.544 1.00 94.38 91 VAL A C 1
ATOM 683 O O . VAL A 1 91 ? 11.432 -2.731 -11.470 1.00 94.38 91 VAL A O 1
ATOM 686 N N . TYR A 1 92 ? 11.082 -4.242 -9.848 1.00 93.88 92 TYR A N 1
ATOM 687 C CA . TYR A 1 92 ? 12.321 -4.975 -10.120 1.00 93.88 92 TYR A CA 1
ATOM 688 C C . TYR A 1 92 ? 12.281 -5.770 -11.421 1.00 93.88 92 TYR A C 1
ATOM 690 O O . TYR A 1 92 ? 13.266 -5.767 -12.159 1.00 93.88 92 TYR A O 1
ATOM 698 N N . ARG A 1 93 ? 11.144 -6.387 -11.755 1.00 93.31 93 ARG A N 1
ATOM 699 C CA . ARG A 1 93 ? 10.962 -7.055 -13.050 1.00 93.31 93 ARG A CA 1
ATOM 700 C C . AR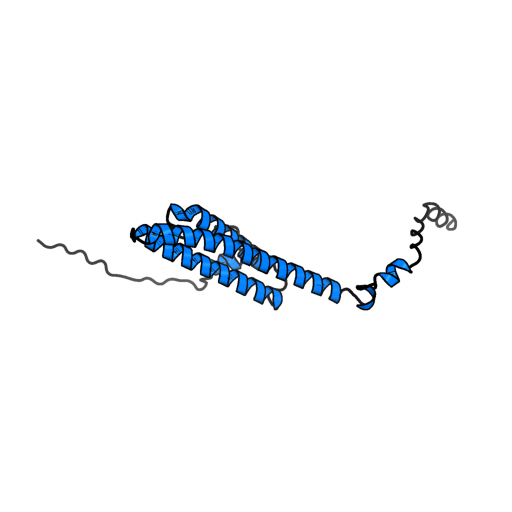G A 1 93 ? 11.164 -6.076 -14.205 1.00 93.31 93 ARG A C 1
ATOM 702 O O . ARG A 1 93 ? 11.894 -6.367 -15.145 1.00 93.31 93 ARG A O 1
ATOM 709 N N . THR A 1 94 ? 10.551 -4.904 -14.114 1.00 94.19 94 THR A N 1
ATOM 710 C CA . THR A 1 94 ? 10.643 -3.882 -15.157 1.00 94.19 94 THR A CA 1
ATOM 711 C C . THR A 1 94 ? 12.008 -3.206 -15.171 1.00 94.19 94 THR A C 1
ATOM 713 O O . THR A 1 94 ? 12.511 -2.873 -16.236 1.00 94.19 94 THR A O 1
ATOM 716 N N . THR A 1 95 ? 12.657 -3.059 -14.012 1.00 93.75 95 THR A N 1
ATOM 717 C CA . THR A 1 95 ? 14.062 -2.631 -13.934 1.00 93.75 95 THR A CA 1
ATOM 718 C C . THR A 1 95 ? 14.963 -3.586 -14.710 1.00 93.75 95 THR A C 1
ATOM 720 O O . THR A 1 95 ? 15.788 -3.117 -15.488 1.00 93.75 95 THR A O 1
ATOM 723 N N . ALA A 1 96 ? 14.786 -4.902 -14.552 1.00 91.88 96 ALA A N 1
ATOM 724 C CA . ALA A 1 96 ? 15.544 -5.888 -15.316 1.00 91.88 96 ALA A CA 1
ATOM 725 C C . ALA A 1 96 ? 15.277 -5.758 -16.824 1.00 91.88 96 ALA A C 1
ATOM 727 O O . ALA A 1 96 ? 16.228 -5.638 -17.589 1.00 91.88 96 ALA A O 1
ATOM 728 N N . SER A 1 97 ? 14.008 -5.675 -17.237 1.00 92.25 97 SER A N 1
ATOM 729 C CA . SER A 1 97 ? 13.642 -5.550 -18.657 1.00 92.25 97 SER A CA 1
ATOM 730 C C . SER A 1 97 ? 14.200 -4.278 -19.314 1.00 92.25 97 SER A C 1
ATOM 732 O O . SER A 1 97 ? 14.757 -4.325 -20.405 1.00 92.25 97 SER A O 1
ATOM 734 N N . LEU A 1 98 ? 14.150 -3.143 -18.606 1.00 91.81 98 LEU A N 1
ATOM 735 C CA . LEU A 1 98 ? 14.753 -1.882 -19.051 1.00 91.81 98 LEU A CA 1
ATOM 736 C C . LEU A 1 98 ? 16.284 -1.939 -19.109 1.00 91.81 98 LEU A C 1
ATOM 738 O O . LEU A 1 98 ? 16.878 -1.292 -19.960 1.00 91.81 98 LEU A O 1
ATOM 742 N N . THR A 1 99 ? 16.921 -2.697 -18.214 1.00 91.62 99 THR A N 1
ATOM 743 C CA . THR A 1 99 ? 18.387 -2.835 -18.174 1.00 91.62 99 THR A CA 1
ATOM 744 C C . THR A 1 99 ? 18.905 -3.752 -19.283 1.00 91.62 99 THR A C 1
ATOM 746 O O . THR A 1 99 ? 20.018 -3.560 -19.761 1.00 91.62 99 THR A O 1
ATOM 749 N N . HIS A 1 100 ? 18.110 -4.744 -19.686 1.00 91.25 100 HIS A N 1
ATOM 750 C CA . HIS A 1 100 ? 18.426 -5.652 -20.791 1.00 91.25 100 HIS A CA 1
ATOM 751 C C . HIS A 1 100 ? 17.971 -5.134 -22.162 1.00 91.25 100 HIS A C 1
ATOM 753 O O . HIS A 1 100 ? 18.252 -5.788 -23.160 1.00 91.25 100 HIS A O 1
ATOM 759 N N . GLU A 1 101 ? 17.328 -3.961 -22.204 1.00 86.50 101 GLU A N 1
ATOM 760 C CA . GLU A 1 101 ? 16.800 -3.334 -23.422 1.00 86.50 101 GLU A CA 1
ATOM 761 C C . GLU A 1 101 ? 15.846 -4.251 -24.209 1.00 86.50 101 GLU A C 1
ATOM 763 O O . GLU A 1 101 ? 15.871 -4.287 -25.436 1.00 86.50 101 GLU A O 1
ATOM 768 N N . ASP A 1 102 ? 14.978 -4.987 -23.504 1.00 87.69 102 ASP A N 1
ATOM 769 C CA . ASP A 1 102 ? 13.981 -5.839 -24.158 1.00 87.69 102 ASP A CA 1
ATOM 770 C C . ASP A 1 102 ? 13.022 -5.001 -25.027 1.00 87.69 102 ASP A C 1
ATOM 772 O O . ASP A 1 102 ? 12.604 -3.904 -24.641 1.00 87.69 102 ASP A O 1
ATOM 776 N N . ASP A 1 103 ? 12.541 -5.564 -26.139 1.00 88.19 103 ASP A N 1
ATOM 777 C CA . ASP A 1 103 ? 11.560 -4.902 -27.018 1.00 88.19 103 ASP A CA 1
ATOM 778 C C . ASP A 1 103 ? 10.266 -4.494 -26.277 1.00 88.19 103 ASP A C 1
ATOM 780 O O . ASP A 1 103 ? 9.588 -3.532 -26.651 1.00 88.19 103 ASP A O 1
ATOM 784 N N . SER A 1 104 ? 9.904 -5.208 -25.201 1.00 89.81 104 SER A N 1
ATOM 785 C CA . SER A 1 104 ? 8.732 -4.895 -24.372 1.00 89.81 104 SER A CA 1
ATOM 786 C C . SER A 1 104 ? 8.991 -3.844 -23.291 1.00 89.81 104 SER A C 1
ATOM 788 O O . SER A 1 104 ? 8.034 -3.393 -22.653 1.00 89.81 104 SER A O 1
ATOM 790 N N . ALA A 1 105 ? 10.236 -3.409 -23.086 1.00 89.00 105 ALA A N 1
ATOM 791 C CA . ALA A 1 105 ? 10.620 -2.588 -21.943 1.00 89.00 105 ALA A CA 1
ATOM 792 C C . ALA A 1 105 ? 9.872 -1.239 -21.850 1.00 89.00 105 ALA A C 1
ATOM 794 O O . ALA A 1 105 ? 9.432 -0.887 -20.749 1.00 89.00 105 ALA A O 1
ATOM 795 N N . PRO A 1 106 ? 9.615 -0.490 -22.948 1.00 91.25 106 PRO A N 1
ATOM 796 C CA . PRO A 1 106 ? 8.817 0.738 -22.878 1.00 91.25 106 PRO A CA 1
ATOM 797 C C . PRO A 1 106 ? 7.365 0.487 -22.453 1.00 91.25 106 PRO A C 1
ATOM 799 O O . PRO A 1 106 ? 6.788 1.260 -21.684 1.00 91.25 106 PRO A O 1
ATOM 802 N N . ARG A 1 107 ? 6.769 -0.616 -22.922 1.00 93.81 107 ARG A N 1
ATOM 803 C CA . ARG A 1 107 ? 5.407 -1.017 -22.552 1.00 93.81 107 ARG A CA 1
ATOM 804 C C . ARG A 1 107 ? 5.347 -1.422 -21.082 1.00 93.81 107 ARG A C 1
ATOM 806 O O . ARG A 1 107 ? 4.461 -0.968 -20.359 1.00 93.81 107 ARG A O 1
ATOM 813 N N . ASP A 1 108 ? 6.284 -2.252 -20.640 1.00 93.56 108 ASP A N 1
ATOM 814 C CA . ASP A 1 108 ? 6.327 -2.754 -19.267 1.00 93.56 108 ASP A CA 1
ATOM 815 C C . ASP A 1 108 ? 6.625 -1.626 -18.269 1.00 93.56 108 ASP A C 1
ATOM 817 O O . ASP A 1 108 ? 6.068 -1.606 -17.169 1.00 93.56 108 ASP A O 1
ATOM 821 N N . TRP A 1 109 ? 7.398 -0.616 -18.679 1.00 94.19 109 TRP A N 1
ATOM 822 C CA . TRP A 1 109 ? 7.573 0.632 -17.938 1.00 94.19 109 TRP A CA 1
ATOM 823 C C . TRP A 1 109 ? 6.256 1.382 -17.709 1.00 94.19 109 TRP A C 1
ATOM 825 O O . TRP A 1 109 ? 5.922 1.678 -16.559 1.00 94.19 109 TRP A O 1
ATOM 835 N N . LEU A 1 110 ? 5.475 1.639 -18.763 1.00 95.19 110 LEU A N 1
ATOM 836 C CA . LEU A 1 110 ? 4.182 2.325 -18.640 1.00 95.19 110 LEU A CA 1
ATOM 837 C C . LEU A 1 110 ? 3.188 1.528 -17.787 1.00 95.19 110 LEU A C 1
ATOM 839 O O . LEU A 1 110 ? 2.515 2.091 -16.921 1.00 95.19 110 LEU A O 1
ATOM 843 N N . LEU A 1 111 ? 3.130 0.207 -17.980 1.00 95.75 111 LEU A N 1
ATOM 844 C CA . LEU A 1 111 ? 2.288 -0.671 -17.167 1.00 95.75 111 LEU A CA 1
ATOM 845 C C . LEU A 1 111 ? 2.701 -0.657 -15.697 1.00 95.75 111 LEU A C 1
ATOM 847 O O . LEU A 1 111 ? 1.841 -0.646 -14.821 1.00 95.75 111 LEU A O 1
ATOM 851 N N . THR A 1 112 ? 4.002 -0.604 -15.421 1.00 95.50 112 THR A N 1
ATOM 852 C CA . THR A 1 112 ? 4.522 -0.495 -14.054 1.00 95.50 112 THR A CA 1
ATOM 853 C C . THR A 1 112 ? 4.092 0.810 -13.406 1.00 95.50 112 THR A C 1
ATOM 855 O O . THR A 1 112 ? 3.632 0.799 -12.268 1.00 95.50 112 THR A O 1
ATOM 858 N N . GLN A 1 113 ? 4.177 1.933 -14.122 1.00 94.31 113 GLN A N 1
ATOM 859 C CA . GLN A 1 113 ? 3.718 3.217 -13.593 1.00 94.31 113 GLN A CA 1
ATOM 860 C C . GLN A 1 113 ? 2.219 3.203 -13.275 1.00 94.31 113 GLN A C 1
ATOM 862 O O . GLN A 1 113 ? 1.825 3.615 -12.182 1.00 94.31 113 GLN A O 1
ATOM 867 N N . ALA A 1 114 ? 1.398 2.678 -14.189 1.00 95.38 114 ALA A N 1
ATOM 868 C CA . ALA A 1 114 ? -0.040 2.544 -13.980 1.00 95.38 114 ALA A CA 1
ATOM 869 C C . ALA A 1 114 ? -0.360 1.629 -12.786 1.00 95.38 114 ALA A C 1
ATOM 871 O O . ALA A 1 114 ? -1.155 1.993 -11.919 1.00 95.38 114 ALA A O 1
ATOM 872 N N . PHE A 1 115 ? 0.314 0.479 -12.694 1.00 95.75 115 PHE A N 1
ATOM 873 C CA . PHE A 1 115 ? 0.159 -0.459 -11.586 1.00 95.75 115 PHE A CA 1
ATOM 874 C C . PHE A 1 115 ? 0.542 0.174 -10.241 1.00 95.75 115 PHE A C 1
ATOM 876 O O . PHE A 1 115 ? -0.199 0.043 -9.267 1.00 95.75 115 PHE A O 1
ATOM 883 N N . CYS A 1 116 ? 1.658 0.908 -10.183 1.00 94.25 116 CYS A N 1
ATOM 884 C CA . CYS A 1 116 ? 2.084 1.604 -8.971 1.00 94.25 116 CYS A CA 1
ATOM 885 C C . CYS A 1 116 ? 1.075 2.669 -8.522 1.00 94.25 116 CYS A C 1
ATOM 887 O O . CYS A 1 116 ? 0.800 2.765 -7.324 1.00 94.25 116 CYS A O 1
ATOM 889 N N . ALA A 1 117 ? 0.511 3.437 -9.459 1.00 93.06 117 ALA A N 1
ATOM 890 C CA . ALA A 1 117 ? -0.494 4.456 -9.162 1.00 93.06 117 ALA A CA 1
ATOM 891 C C . ALA A 1 117 ? -1.790 3.839 -8.610 1.00 93.06 117 ALA A C 1
ATOM 893 O O . ALA A 1 117 ? -2.282 4.252 -7.560 1.00 93.06 117 ALA A O 1
ATOM 894 N N . ASP A 1 118 ? -2.303 2.801 -9.267 1.00 95.75 118 ASP A N 1
ATOM 895 C CA . ASP A 1 118 ? -3.522 2.103 -8.850 1.00 95.75 118 ASP A CA 1
ATOM 896 C C . ASP A 1 118 ? -3.337 1.376 -7.502 1.00 95.75 118 ASP A C 1
ATOM 898 O O . ASP A 1 118 ? -4.147 1.485 -6.578 1.00 95.75 118 ASP A O 1
ATOM 902 N N . SER A 1 119 ? -2.191 0.719 -7.314 1.00 95.06 119 SER A N 1
ATOM 903 C CA . SER A 1 119 ? -1.834 0.093 -6.038 1.00 95.06 119 SER A CA 1
ATOM 904 C C . SER A 1 119 ? -1.679 1.115 -4.899 1.00 95.06 119 SER A C 1
ATOM 906 O O . SER A 1 119 ? -2.019 0.814 -3.754 1.00 95.06 119 SER A O 1
ATOM 908 N N . SER A 1 120 ? -1.225 2.344 -5.181 1.00 93.38 120 SER A N 1
ATOM 909 C CA . SER A 1 120 ? -1.204 3.430 -4.188 1.00 93.38 120 SER A CA 1
ATOM 910 C C . SER A 1 120 ? -2.618 3.801 -3.724 1.00 93.38 120 SER A C 1
ATOM 912 O O . SER A 1 120 ? -2.868 3.898 -2.519 1.00 93.38 120 SER A O 1
ATOM 914 N N . ALA A 1 121 ? -3.576 3.902 -4.652 1.00 94.31 121 ALA A N 1
ATOM 915 C CA . ALA A 1 121 ? -4.978 4.145 -4.316 1.00 94.31 121 ALA A CA 1
ATOM 916 C C . ALA A 1 121 ? -5.578 3.001 -3.477 1.00 94.31 121 ALA A C 1
ATOM 918 O O . ALA A 1 121 ? -6.255 3.256 -2.475 1.00 94.31 121 ALA A O 1
ATOM 919 N N . ARG A 1 122 ? -5.276 1.738 -3.815 1.00 95.19 122 ARG A N 1
ATOM 920 C CA . ARG A 1 122 ? -5.695 0.576 -3.008 1.00 95.19 122 ARG A CA 1
ATOM 921 C C . ARG A 1 122 ? -5.108 0.600 -1.599 1.00 95.19 122 ARG A C 1
ATOM 923 O O . ARG A 1 122 ? -5.845 0.402 -0.635 1.00 95.19 122 ARG A O 1
ATOM 930 N N . ARG A 1 123 ? -3.816 0.905 -1.455 1.00 94.56 123 ARG A N 1
ATOM 931 C CA . ARG A 1 123 ? -3.162 1.063 -0.144 1.00 94.56 123 ARG A CA 1
ATOM 932 C C . ARG A 1 123 ? -3.821 2.147 0.707 1.00 94.56 123 ARG A C 1
ATOM 934 O O . ARG A 1 123 ? -4.072 1.921 1.890 1.00 94.56 123 ARG A O 1
ATOM 941 N N . ALA A 1 124 ? -4.146 3.296 0.113 1.00 93.56 124 ALA A N 1
ATOM 942 C CA . ALA A 1 124 ? -4.857 4.370 0.806 1.00 93.56 124 ALA A CA 1
ATOM 943 C C . ALA A 1 124 ? -6.257 3.928 1.268 1.00 93.56 124 ALA A C 1
ATOM 945 O O . ALA A 1 124 ? -6.646 4.194 2.408 1.00 93.56 124 ALA A O 1
ATOM 946 N N . LYS A 1 125 ? -6.985 3.194 0.418 1.00 95.81 125 LYS A N 1
ATOM 947 C CA . LYS A 1 125 ? -8.302 2.635 0.747 1.00 95.81 125 LYS A CA 1
ATOM 948 C C . LYS A 1 125 ? -8.240 1.650 1.920 1.00 95.81 125 LYS A C 1
ATOM 950 O O . LYS A 1 125 ? -9.021 1.805 2.852 1.00 95.81 125 LYS A O 1
ATOM 955 N N . ILE A 1 126 ? -7.283 0.717 1.926 1.00 95.25 126 ILE A N 1
ATOM 956 C CA . ILE A 1 126 ? -7.085 -0.250 3.026 1.00 95.25 126 ILE A CA 1
ATOM 957 C C . ILE A 1 126 ? -6.911 0.475 4.369 1.00 95.25 126 ILE A C 1
ATOM 959 O O . ILE A 1 126 ? -7.524 0.108 5.373 1.00 95.25 126 ILE A O 1
ATOM 963 N N . LEU A 1 127 ? -6.092 1.533 4.397 1.00 92.94 127 LEU A N 1
ATOM 964 C CA . LEU A 1 127 ? -5.878 2.318 5.614 1.00 92.94 127 LEU A CA 1
ATOM 965 C C . LEU A 1 127 ? -7.145 3.059 6.051 1.00 92.94 127 LEU A C 1
ATOM 967 O O . LEU A 1 127 ? -7.468 3.052 7.237 1.00 92.94 127 LEU A O 1
ATOM 971 N N . CYS A 1 128 ? -7.870 3.658 5.106 1.00 94.19 128 CYS A N 1
ATOM 972 C CA . CYS A 1 128 ? -9.124 4.353 5.385 1.00 94.19 128 CYS A CA 1
ATOM 973 C C . CYS A 1 128 ? -10.184 3.402 5.967 1.00 94.19 128 CYS A C 1
ATOM 975 O O . CYS A 1 128 ? -10.804 3.711 6.984 1.00 94.19 128 CYS A O 1
ATOM 977 N N . GLU A 1 129 ? -10.346 2.213 5.383 1.00 94.19 129 GLU A N 1
ATOM 978 C CA . GLU A 1 129 ? -11.286 1.190 5.857 1.00 94.19 129 GLU A CA 1
ATOM 979 C C . GLU A 1 129 ? -10.932 0.683 7.259 1.00 94.19 129 GLU A C 1
ATOM 981 O O . GLU A 1 129 ? -11.815 0.498 8.105 1.00 94.19 129 GLU A O 1
ATOM 986 N N . TRP A 1 130 ? -9.640 0.502 7.540 1.00 93.50 130 TRP A N 1
ATOM 987 C CA . TRP A 1 130 ? -9.166 0.148 8.874 1.00 93.50 130 TRP A CA 1
ATOM 988 C C . TRP A 1 130 ? -9.451 1.247 9.903 1.00 93.50 130 TRP A C 1
ATOM 990 O O . TRP A 1 130 ? -9.973 0.957 10.985 1.00 93.50 130 TRP A O 1
ATOM 1000 N N . GLU A 1 131 ? -9.134 2.503 9.582 1.00 91.69 131 GLU A N 1
ATOM 1001 C CA . GLU A 1 131 ? -9.377 3.653 10.458 1.00 91.69 131 GLU A CA 1
ATOM 1002 C C . GLU A 1 131 ? -10.875 3.818 10.750 1.00 91.69 131 GLU A C 1
ATOM 1004 O O . GLU A 1 131 ? -11.260 3.955 11.917 1.00 91.69 131 GLU A O 1
ATOM 1009 N N . LEU A 1 132 ? -11.721 3.696 9.723 1.00 93.38 132 LEU A N 1
ATOM 1010 C CA . LEU A 1 132 ? -13.177 3.727 9.844 1.00 93.38 132 LEU A CA 1
ATOM 1011 C C . LEU A 1 132 ? -13.693 2.596 10.741 1.00 93.38 132 LEU A C 1
ATOM 1013 O O . LEU A 1 132 ? -14.463 2.839 11.671 1.00 93.38 132 LEU A O 1
ATOM 1017 N N . SER A 1 133 ? -13.224 1.367 10.524 1.00 91.69 133 SER A N 1
ATOM 1018 C CA . SER A 1 133 ? -13.632 0.203 11.320 1.00 91.69 133 SER A CA 1
ATOM 1019 C C . SER A 1 133 ? -13.180 0.317 12.782 1.00 91.69 133 SER A C 1
ATOM 1021 O O . SER A 1 133 ? -13.912 -0.040 13.709 1.00 91.69 133 SER A O 1
ATOM 1023 N N . SER A 1 134 ? -11.983 0.861 13.014 1.00 89.56 134 SER A N 1
ATOM 1024 C CA . SER A 1 134 ? -11.459 1.142 14.353 1.00 89.56 134 SER A CA 1
ATOM 1025 C C . SER A 1 134 ? -12.280 2.219 15.068 1.00 89.56 134 SER A C 1
ATOM 1027 O O . SER A 1 134 ? -12.592 2.080 16.255 1.00 89.56 134 SER A O 1
ATOM 1029 N N . ALA A 1 135 ? -12.674 3.278 14.356 1.00 87.62 135 ALA A N 1
ATOM 1030 C CA . ALA A 1 135 ? -13.542 4.327 14.880 1.00 87.62 135 ALA A CA 1
ATOM 1031 C C . ALA A 1 135 ? -14.942 3.793 15.215 1.00 87.62 135 ALA A C 1
ATOM 1033 O O . ALA A 1 135 ? -15.431 4.036 16.319 1.00 87.62 135 ALA A O 1
ATOM 1034 N N . ALA A 1 136 ? -15.538 2.993 14.326 1.00 87.69 136 ALA A N 1
ATOM 1035 C CA . ALA A 1 136 ? -16.841 2.369 14.539 1.00 87.69 136 ALA A CA 1
ATOM 1036 C C . ALA A 1 136 ? -16.854 1.486 15.798 1.00 87.69 136 ALA A C 1
ATOM 1038 O O . ALA A 1 136 ? -17.723 1.641 16.654 1.00 87.69 136 ALA A O 1
ATOM 1039 N N . ARG A 1 137 ? -15.834 0.635 15.993 1.00 86.50 137 ARG A N 1
ATOM 1040 C CA . ARG A 1 137 ? -15.700 -0.171 17.222 1.00 86.50 137 ARG A CA 1
ATOM 1041 C C . ARG A 1 137 ? -15.584 0.676 18.484 1.00 86.50 137 ARG A C 1
ATOM 1043 O O . ARG A 1 137 ? -16.129 0.303 19.517 1.00 86.50 137 ARG A O 1
ATOM 1050 N N . LYS A 1 138 ? -14.858 1.796 18.427 1.00 84.19 138 LYS A N 1
ATOM 1051 C CA . LYS A 1 138 ? -14.733 2.713 19.571 1.00 84.19 138 LYS A CA 1
ATOM 1052 C C . LYS A 1 138 ? -16.049 3.422 19.878 1.00 84.19 138 LYS A C 1
ATOM 1054 O O . LYS A 1 138 ? -16.323 3.644 21.052 1.00 84.19 138 LYS A O 1
ATOM 1059 N N . ALA A 1 139 ? -16.823 3.790 18.859 1.00 81.69 139 ALA A N 1
ATOM 1060 C CA . ALA A 1 139 ? -18.137 4.399 19.035 1.00 81.69 139 ALA A CA 1
ATOM 1061 C C . ALA A 1 139 ? -19.112 3.405 19.682 1.00 81.69 139 ALA A C 1
ATOM 1063 O O . ALA A 1 139 ? -19.675 3.707 20.729 1.00 81.69 139 ALA A O 1
ATOM 1064 N N . ILE A 1 140 ? -19.195 2.187 19.137 1.00 82.00 140 ILE A N 1
ATOM 1065 C CA . ILE A 1 140 ? -20.023 1.098 19.675 1.00 82.00 140 ILE A CA 1
ATOM 1066 C C . ILE A 1 140 ? -19.606 0.736 21.105 1.00 82.00 140 ILE A C 1
ATOM 1068 O O . ILE A 1 140 ? -20.447 0.648 21.987 1.00 82.00 140 ILE A O 1
ATOM 1072 N N . GLY A 1 141 ? -18.307 0.576 21.370 1.00 77.06 141 GLY A N 1
ATOM 1073 C CA . GLY A 1 141 ? -17.817 0.176 22.693 1.00 77.06 141 GLY A CA 1
ATOM 1074 C C . GLY A 1 141 ? -17.949 1.243 23.788 1.00 77.06 141 GLY A C 1
ATOM 1075 O O . GLY A 1 141 ? -17.807 0.915 24.961 1.00 77.06 141 GLY A O 1
ATOM 1076 N N . LYS A 1 142 ? -18.178 2.515 23.431 1.00 70.06 142 LYS A N 1
ATOM 1077 C CA . LYS A 1 142 ? -18.463 3.604 24.385 1.00 70.06 142 LYS A CA 1
ATOM 1078 C C . LYS A 1 142 ? -19.957 3.807 24.621 1.00 70.06 142 LYS A C 1
ATOM 1080 O O . LYS A 1 142 ? -20.325 4.458 25.597 1.00 70.06 142 LYS A O 1
ATOM 1085 N N . ALA A 1 143 ? -20.796 3.295 23.729 1.00 66.38 143 ALA A N 1
ATOM 1086 C CA . ALA A 1 143 ? -22.234 3.359 23.869 1.00 66.38 143 ALA A CA 1
ATOM 1087 C C . ALA A 1 143 ? -22.663 2.354 24.944 1.00 66.38 143 ALA A C 1
ATOM 1089 O O . ALA A 1 143 ? -22.604 1.147 24.733 1.00 66.38 143 ALA A O 1
ATOM 1090 N N . ALA A 1 144 ? -23.066 2.850 26.116 1.00 62.78 144 ALA A N 1
ATOM 1091 C CA . ALA A 1 144 ? -23.716 2.016 27.131 1.00 62.78 144 ALA A CA 1
ATOM 1092 C C . ALA A 1 144 ? -25.088 1.507 26.643 1.00 62.78 144 ALA A C 1
ATOM 1094 O O . ALA A 1 144 ? -25.553 0.462 27.087 1.00 62.78 144 ALA A O 1
ATOM 1095 N N . ASP A 1 145 ? -25.694 2.237 25.703 1.00 61.91 145 ASP A N 1
ATOM 1096 C CA . ASP A 1 145 ? -26.926 1.895 25.010 1.00 61.91 145 ASP A CA 1
ATOM 1097 C C . ASP A 1 145 ? -26.762 2.211 23.515 1.00 61.91 145 ASP A C 1
ATOM 1099 O O . ASP A 1 145 ? -26.530 3.359 23.127 1.00 61.91 145 ASP A O 1
ATOM 1103 N N . LEU A 1 146 ? -26.849 1.181 22.673 1.00 64.25 146 LEU A N 1
ATOM 1104 C CA . LEU A 1 146 ? -26.768 1.302 21.214 1.00 64.25 146 LEU A CA 1
ATOM 1105 C C . LEU A 1 146 ? -27.973 2.056 20.636 1.00 64.25 146 LEU A C 1
ATOM 1107 O O . LEU A 1 146 ? -27.832 2.695 19.592 1.00 64.25 146 LEU A O 1
ATOM 1111 N N . ASN A 1 147 ? -29.114 2.050 21.335 1.00 62.28 147 ASN A N 1
ATOM 1112 C CA . ASN A 1 147 ? -30.327 2.744 20.904 1.00 62.28 147 ASN A CA 1
ATOM 1113 C C . ASN A 1 147 ? -30.149 4.272 20.907 1.00 62.28 147 ASN A C 1
ATOM 1115 O O . ASN A 1 147 ? -30.741 4.967 20.089 1.00 62.28 147 ASN A O 1
ATOM 1119 N N . GLY A 1 148 ? -29.272 4.805 21.767 1.00 59.06 148 GLY A N 1
ATOM 1120 C CA . GLY A 1 148 ? -28.953 6.236 21.812 1.00 59.06 148 GLY A CA 1
ATOM 1121 C C . GLY A 1 148 ? -27.971 6.709 20.732 1.00 59.06 148 GLY A C 1
ATOM 1122 O O . GLY A 1 148 ? -27.805 7.913 20.544 1.00 59.06 148 GLY A O 1
ATOM 1123 N N . CYS A 1 149 ? -27.300 5.796 20.022 1.00 56.91 149 CYS A N 1
ATOM 1124 C CA . CYS A 1 149 ? -26.356 6.144 18.952 1.00 56.91 149 CYS A CA 1
ATOM 1125 C C . CYS A 1 149 ? -27.011 6.257 17.573 1.00 56.91 149 CYS A C 1
ATOM 1127 O O . CYS A 1 149 ? -26.418 6.833 16.661 1.00 56.91 149 CYS A O 1
ATOM 1129 N N . THR A 1 150 ? -28.222 5.728 17.421 1.00 65.44 150 THR A N 1
ATOM 1130 C CA . THR A 1 150 ? -29.008 5.782 16.190 1.00 65.44 150 THR A CA 1
ATOM 1131 C C . THR A 1 150 ? -30.370 6.374 16.507 1.00 65.44 150 THR A C 1
ATOM 1133 O O . THR A 1 150 ? -31.364 5.660 16.576 1.00 65.44 150 THR A O 1
ATOM 1136 N N . THR A 1 151 ? -30.429 7.684 16.734 1.00 66.31 151 THR A N 1
ATOM 1137 C CA . THR A 1 151 ? -31.724 8.358 16.860 1.00 66.31 151 THR A CA 1
ATOM 1138 C C . THR A 1 151 ? -32.393 8.350 15.493 1.00 66.31 151 THR A C 1
ATOM 1140 O O . THR A 1 151 ? -31.827 8.851 14.514 1.00 66.31 151 THR A O 1
ATOM 1143 N N . HIS A 1 152 ? -33.581 7.757 15.402 1.00 64.56 152 HIS A N 1
ATOM 1144 C CA . HIS A 1 152 ? -34.333 7.771 14.155 1.00 64.56 152 HIS A CA 1
ATOM 1145 C C . HIS A 1 152 ? -34.636 9.240 13.788 1.00 64.56 152 HIS A C 1
ATOM 1147 O O . HIS A 1 152 ? -34.977 10.024 14.674 1.00 64.56 152 HIS A O 1
ATOM 1153 N N . PRO A 1 153 ? -34.534 9.674 12.517 1.00 72.00 153 PRO A N 1
ATOM 1154 C CA . PRO A 1 153 ? -34.717 11.086 12.155 1.00 72.00 153 PRO A CA 1
ATOM 1155 C C . PRO A 1 153 ? -36.073 11.658 12.601 1.00 72.00 153 PRO A C 1
ATOM 1157 O O . PRO A 1 153 ? -36.165 12.835 12.940 1.00 72.00 153 PRO A O 1
ATOM 1160 N N . VAL A 1 154 ? -37.108 10.815 12.693 1.00 72.50 154 VAL A N 1
ATOM 1161 C CA . VAL A 1 154 ? -38.420 11.193 13.254 1.00 72.50 154 VAL A CA 1
ATOM 1162 C C . VAL A 1 154 ? -38.341 11.498 14.756 1.00 72.50 154 VAL A C 1
ATOM 1164 O O . VAL A 1 154 ? -38.986 12.428 15.225 1.00 72.50 154 VAL A O 1
ATOM 1167 N N . GLU A 1 155 ? -37.523 10.776 15.518 1.00 68.12 155 GLU A N 1
ATOM 1168 C CA . GLU A 1 155 ? -37.313 11.035 16.948 1.00 68.12 155 GLU A CA 1
ATOM 1169 C C . GLU A 1 155 ? -36.508 12.323 17.181 1.00 68.12 155 GLU A C 1
ATOM 1171 O O . GLU A 1 155 ? -36.794 13.049 18.127 1.00 68.12 155 GLU A O 1
ATOM 1176 N N . LEU A 1 156 ? -35.571 12.670 16.287 1.00 67.56 156 LEU A N 1
ATOM 1177 C CA . LEU A 1 156 ? -34.862 13.961 16.314 1.00 67.56 156 LEU A CA 1
ATOM 1178 C C . LEU A 1 156 ? -35.785 15.146 16.015 1.00 67.56 156 LEU A C 1
ATOM 1180 O O . LEU A 1 156 ? -35.627 16.209 16.608 1.00 67.56 156 LEU A O 1
ATOM 1184 N N . MET A 1 157 ? -36.738 14.970 15.099 1.00 69.75 157 MET A N 1
ATOM 1185 C CA . MET A 1 157 ? -37.726 16.002 14.775 1.00 69.75 157 MET A CA 1
ATOM 1186 C C . MET A 1 157 ? -38.771 16.194 15.878 1.00 69.75 157 MET A C 1
ATOM 1188 O O . MET A 1 157 ? -39.306 17.291 16.019 1.00 69.75 157 MET A O 1
ATOM 1192 N N . ASN A 1 158 ? -39.043 15.143 16.654 1.00 69.62 158 ASN A N 1
ATOM 1193 C CA . ASN A 1 158 ? -40.003 15.166 17.758 1.00 69.62 158 ASN A CA 1
ATOM 1194 C C . ASN A 1 158 ? -39.360 15.483 19.119 1.00 69.62 158 ASN A C 1
ATOM 1196 O O . ASN A 1 158 ? -40.079 15.678 20.098 1.00 69.62 158 ASN A O 1
ATOM 1200 N N . ALA A 1 159 ? -38.028 15.532 19.207 1.00 69.62 159 ALA A N 1
ATOM 1201 C CA . ALA A 1 159 ? -37.332 15.929 20.422 1.00 69.62 159 ALA A CA 1
ATOM 1202 C C . ALA A 1 159 ? -37.505 17.438 20.662 1.00 69.62 159 ALA A C 1
ATOM 1204 O O . ALA A 1 159 ? -37.155 18.259 19.811 1.00 69.62 159 ALA A O 1
ATOM 1205 N N . GLU A 1 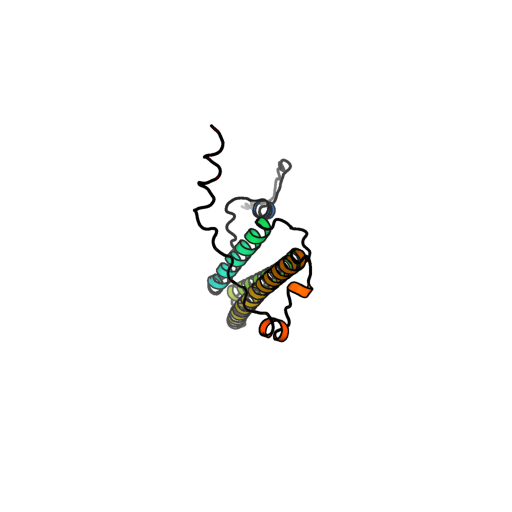160 ? -38.025 17.819 21.834 1.00 61.56 160 GLU A N 1
ATOM 1206 C CA . GLU A 1 160 ? -38.087 19.230 22.223 1.00 61.56 160 GLU A CA 1
ATOM 1207 C C . GLU A 1 160 ? -36.678 19.855 22.201 1.00 61.56 160 GLU A C 1
ATOM 1209 O O . GLU A 1 160 ? -35.711 19.217 22.637 1.00 61.56 160 GLU A O 1
ATOM 1214 N N . PRO A 1 161 ? -36.526 21.111 21.732 1.00 60.47 161 PRO A N 1
ATOM 1215 C CA . PRO A 1 161 ? -35.230 21.765 21.700 1.00 60.47 161 PRO A CA 1
ATOM 1216 C C . PRO A 1 161 ? -34.638 21.802 23.109 1.00 60.47 161 PRO A C 1
ATOM 1218 O O . PRO A 1 161 ? -35.205 22.413 24.018 1.00 60.47 161 PRO A O 1
ATOM 1221 N N . ALA A 1 162 ? -33.482 21.157 23.286 1.00 59.94 162 ALA A N 1
ATOM 1222 C CA . ALA A 1 162 ? -32.794 21.102 24.566 1.00 59.94 162 ALA A CA 1
ATOM 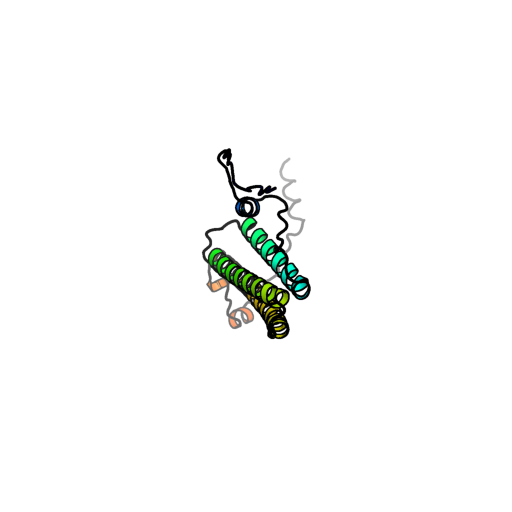1223 C C . ALA A 1 162 ? -32.612 22.525 25.116 1.00 59.94 162 ALA A C 1
ATOM 1225 O O . ALA A 1 162 ? -31.882 23.348 24.552 1.00 59.94 162 ALA A O 1
ATOM 1226 N N . ARG A 1 163 ? -33.291 22.832 26.230 1.00 57.56 163 ARG A N 1
ATOM 1227 C CA . ARG A 1 163 ? -33.071 24.080 26.964 1.00 57.56 163 ARG A CA 1
ATOM 1228 C C . ARG A 1 163 ? -31.594 24.126 27.338 1.00 57.56 163 ARG A C 1
ATOM 1230 O O . ARG A 1 163 ? -31.111 23.256 28.059 1.00 57.56 163 ARG A O 1
ATOM 1237 N N . LYS A 1 164 ? -30.878 25.127 26.816 1.00 49.53 164 LYS A N 1
ATOM 1238 C CA . LYS A 1 164 ? -29.453 25.343 27.096 1.00 49.53 164 LYS A CA 1
ATOM 1239 C C . LYS A 1 164 ? -29.206 25.219 28.607 1.00 49.53 164 LYS A C 1
ATOM 1241 O O . LYS A 1 164 ? -29.973 25.814 29.372 1.00 49.53 164 LYS A O 1
ATOM 1246 N N . PRO A 1 165 ? -28.159 24.502 29.056 1.00 50.62 165 PRO A N 1
ATOM 1247 C CA . PRO A 1 165 ? -27.815 24.482 30.468 1.00 50.62 165 PRO A CA 1
ATOM 1248 C C . PRO A 1 165 ? -27.574 25.924 30.919 1.00 50.62 165 PRO A C 1
ATOM 1250 O O . PRO A 1 165 ? -26.769 26.647 30.326 1.00 50.62 165 PRO A O 1
ATOM 1253 N N . LYS A 1 166 ? -28.325 26.361 31.937 1.00 47.38 166 LYS A N 1
ATOM 1254 C CA . LYS A 1 166 ? -28.095 27.637 32.618 1.00 47.38 166 LYS A CA 1
ATOM 1255 C C . LYS A 1 166 ? -26.629 27.653 33.043 1.00 47.38 166 LYS A C 1
ATOM 1257 O O . LYS A 1 166 ? -26.221 26.847 33.874 1.00 47.38 166 LYS A O 1
ATOM 1262 N N . VAL A 1 167 ? -25.849 28.559 32.457 1.00 50.28 167 VAL A N 1
ATOM 1263 C CA . VAL A 1 167 ? -24.506 28.886 32.942 1.00 50.28 167 VAL A CA 1
ATOM 1264 C C . VAL A 1 167 ? -24.645 29.182 34.439 1.00 50.28 167 VAL A C 1
ATOM 1266 O O . VAL A 1 167 ? -25.499 30.004 34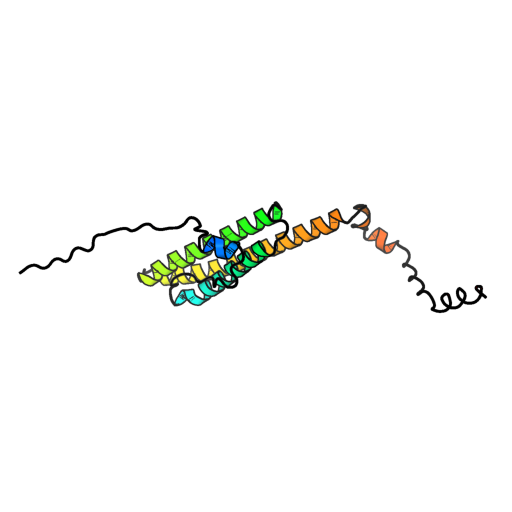.788 1.00 50.28 167 VAL A O 1
ATOM 1269 N N . PRO A 1 168 ? -23.888 28.523 35.333 1.00 46.47 168 PRO A N 1
ATOM 1270 C CA . PRO A 1 168 ? -23.956 28.841 36.749 1.00 46.47 168 PRO A CA 1
ATOM 1271 C C . PRO A 1 168 ? -23.526 30.299 36.910 1.00 46.47 168 PRO A C 1
ATOM 1273 O O . PRO A 1 168 ? -22.390 30.670 36.608 1.00 46.47 168 PRO A O 1
ATOM 1276 N N . SER A 1 169 ? -24.465 31.153 37.317 1.00 48.69 169 SER A N 1
ATOM 1277 C CA . SER A 1 169 ? -24.164 32.546 37.605 1.00 48.69 169 SER A CA 1
ATOM 1278 C C . SER A 1 169 ? -23.194 32.583 38.785 1.00 48.69 169 SER A C 1
ATOM 1280 O O . SER A 1 169 ? -23.382 31.923 39.807 1.00 48.69 169 SER A O 1
ATOM 1282 N N . LYS A 1 170 ? -22.128 33.371 38.638 1.00 49.25 170 LYS A N 1
ATOM 1283 C CA . LYS A 1 170 ? -21.007 33.536 39.583 1.00 49.25 170 LYS A CA 1
ATOM 1284 C C . LYS A 1 170 ? -21.399 34.041 40.989 1.00 49.25 170 LYS A C 1
ATOM 1286 O O . LYS A 1 170 ? -20.521 34.326 41.793 1.00 49.25 170 LYS A O 1
ATOM 1291 N N . SER A 1 171 ? -22.690 34.149 41.298 1.00 47.50 171 SER A N 1
ATOM 1292 C CA . SER A 1 171 ? -23.220 34.687 42.554 1.00 47.50 171 SER A CA 1
ATOM 1293 C C . SER A 1 171 ? -23.327 33.652 43.682 1.00 47.50 171 SER A C 1
ATOM 1295 O O . SER A 1 171 ? -23.449 34.046 44.837 1.00 47.50 171 SER A O 1
ATOM 1297 N N . ALA A 1 172 ? -23.264 32.347 43.394 1.00 46.75 172 ALA A N 1
ATOM 1298 C CA . ALA A 1 172 ? -23.395 31.311 44.428 1.00 46.75 172 ALA A CA 1
ATOM 1299 C C . ALA A 1 172 ? -22.079 30.992 45.172 1.00 46.75 172 ALA A C 1
ATOM 1301 O O . ALA A 1 172 ? -22.099 30.322 46.198 1.00 46.75 172 ALA A O 1
ATOM 1302 N N . ALA A 1 173 ? -20.932 31.495 44.699 1.00 43.44 173 ALA A N 1
ATOM 1303 C CA . ALA A 1 173 ? -19.635 31.279 45.352 1.00 43.44 173 ALA A CA 1
ATOM 1304 C C . ALA A 1 173 ? -19.338 32.275 46.493 1.00 43.44 173 ALA A C 1
ATOM 1306 O O . ALA A 1 173 ? -18.375 32.083 47.231 1.00 43.44 173 ALA A O 1
ATOM 1307 N N . ALA A 1 174 ? -20.146 33.331 46.650 1.00 47.38 174 ALA A N 1
ATOM 1308 C CA . ALA A 1 174 ? -19.940 34.350 47.682 1.00 47.38 174 ALA A CA 1
ATOM 1309 C C . ALA A 1 174 ? -20.753 34.103 48.966 1.00 47.38 174 ALA A C 1
ATOM 1311 O O . ALA A 1 174 ? -20.361 34.584 50.022 1.00 47.38 174 ALA A O 1
ATOM 1312 N N . SER A 1 175 ? -21.834 33.315 48.914 1.00 43.41 175 SER A N 1
ATOM 1313 C CA . SER A 1 175 ? -22.709 33.112 50.082 1.00 43.41 175 SER A CA 1
ATOM 1314 C C . SER A 1 175 ? -22.211 32.048 51.068 1.00 43.41 175 SER A C 1
ATOM 1316 O O . SER A 1 175 ? -22.678 32.013 52.196 1.00 43.41 175 SER A O 1
ATOM 1318 N N . VAL A 1 176 ? -21.256 31.193 50.681 1.00 47.53 176 VAL A N 1
ATOM 1319 C CA . VAL A 1 176 ? -20.756 30.093 51.541 1.00 47.53 176 VAL A CA 1
ATOM 1320 C C . VAL A 1 176 ? -19.555 30.525 52.406 1.00 47.53 176 VAL A C 1
ATOM 1322 O O . VAL A 1 176 ? -19.074 29.764 53.234 1.00 47.53 176 VAL A O 1
ATOM 1325 N N . ARG A 1 177 ? -19.056 31.763 52.258 1.00 46.06 177 ARG A N 1
ATOM 1326 C CA . ARG A 1 177 ? -17.915 32.286 53.041 1.00 46.06 177 ARG A CA 1
ATOM 1327 C C . ARG A 1 177 ? -18.290 33.236 54.186 1.00 46.06 177 ARG A C 1
ATOM 1329 O O . ARG A 1 177 ? -17.381 33.730 54.840 1.00 46.06 177 ARG A O 1
ATOM 1336 N N . GLN A 1 178 ? -19.576 33.490 54.442 1.00 45.97 178 GLN A N 1
ATOM 1337 C CA . GLN A 1 178 ? -20.015 34.426 55.493 1.00 45.97 178 GLN A CA 1
ATOM 1338 C C . GLN A 1 178 ? -20.723 33.791 56.703 1.00 45.97 178 GLN A C 1
ATOM 1340 O O . GLN A 1 178 ? -21.014 34.514 57.644 1.00 45.97 178 GLN A O 1
ATOM 1345 N N . GLU A 1 179 ? -20.917 32.469 56.752 1.00 41.31 179 GLU A N 1
ATOM 1346 C CA . GLU A 1 179 ? -21.455 31.771 57.944 1.00 41.31 179 GLU A CA 1
ATOM 1347 C C . GLU A 1 179 ? -20.387 30.976 58.718 1.00 41.31 179 GLU A C 1
ATOM 1349 O O . GLU A 1 179 ? -20.672 29.981 59.376 1.00 41.31 179 GLU A O 1
ATOM 1354 N N . ALA A 1 180 ? -19.130 31.411 58.643 1.00 42.72 180 ALA A N 1
ATOM 1355 C CA . ALA A 1 180 ? -18.061 30.912 59.502 1.00 42.72 180 ALA A CA 1
ATOM 1356 C C . ALA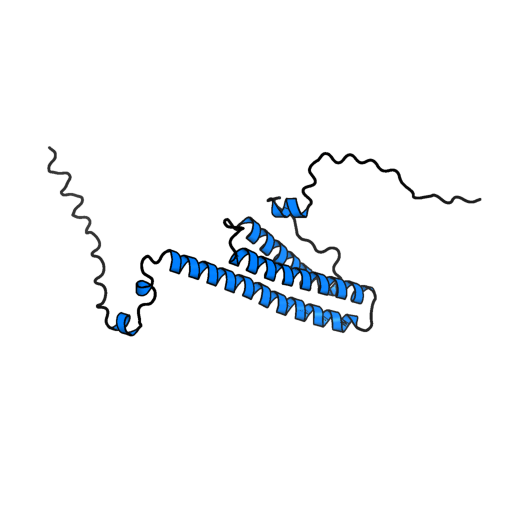 A 1 180 ? -17.264 32.098 60.054 1.00 42.72 180 ALA A C 1
ATOM 1358 O O . ALA A 1 180 ? -16.177 32.398 59.563 1.00 42.72 180 ALA A O 1
ATOM 1359 N N . ASN A 1 181 ? -17.868 32.809 61.009 1.00 37.84 181 ASN A N 1
ATOM 1360 C CA . ASN A 1 181 ? -17.202 33.567 62.072 1.00 37.84 181 ASN A CA 1
ATOM 1361 C C . ASN A 1 181 ? -18.212 33.920 63.162 1.00 37.84 181 ASN A C 1
ATOM 1363 O O . ASN A 1 181 ? -19.248 34.527 62.813 1.00 37.84 181 ASN A O 1
#

Radius of gyration: 29.94 Å; chains: 1; bounding box: 95×54×89 Å

Secondary structure (DSSP, 8-state):
---PPP----------S----HHHHHHTT-TT-----S---GGGHHHHHHHHHHHHHHHHHHHH-S-TT-HHHHHHHHHHHHHHHHHHHHHHHHHHHHHTT-TTHHHHHHHHHHHHHHHHHHHHHHHHHHHHHHHHHHHHHH-S-GGGTS--HHHHHHSPP-PPP----TTTTSGGGSS--

Sequence (181 aa):
MRHFTPLLMQPQTHMPAGVQGPLASLLLGGKGGNVNLAAPHANLRVSAAFLEKDIAAMLQRIQQQKKRADPLFVMAIAQYAAELFANTAVVYRTTASLTHEDDSAPRDWLLTQAFCADSSARRAKILCEWELSSAARKAIGKAADLNGCTTHPVELMNAEPARKPKVPSKSAAASVRQEAN